Protein AF-A0A925K3T1-F1 (afdb_monomer)

pLDDT: mean 93.0, std 6.05, range [69.06, 98.62]

Structure (mmCIF, N/CA/C/O backbone):
data_AF-A0A925K3T1-F1
#
_entry.id   AF-A0A925K3T1-F1
#
loop_
_atom_site.group_PDB
_atom_site.id
_atom_site.type_symbol
_atom_site.label_atom_id
_atom_site.label_alt_id
_atom_site.label_comp_id
_atom_site.label_asym_id
_atom_site.label_entity_id
_atom_site.label_seq_id
_atom_site.pdbx_PDB_ins_code
_atom_site.Cartn_x
_atom_site.Cartn_y
_atom_site.Cartn_z
_atom_site.occupancy
_atom_site.B_iso_or_equiv
_atom_site.auth_seq_id
_atom_site.auth_comp_id
_atom_site.auth_asym_id
_atom_site.auth_atom_id
_atom_site.pdbx_PDB_model_num
ATOM 1 N N . MET A 1 1 ? 31.672 4.843 -40.232 1.00 78.44 1 MET A N 1
ATOM 2 C CA . MET A 1 1 ? 31.340 6.217 -39.789 1.00 78.44 1 MET A CA 1
ATOM 3 C C . MET A 1 1 ? 29.831 6.467 -39.758 1.00 78.44 1 MET A C 1
ATOM 5 O O . MET A 1 1 ? 29.322 6.731 -38.682 1.00 78.44 1 MET A O 1
ATOM 9 N N . ILE A 1 2 ? 29.095 6.290 -40.865 1.00 87.00 2 ILE A N 1
ATOM 10 C CA . ILE A 1 2 ? 27.628 6.506 -40.929 1.00 87.00 2 ILE A CA 1
ATOM 11 C C . ILE A 1 2 ? 26.845 5.652 -39.911 1.00 87.00 2 ILE A C 1
ATOM 13 O O . ILE A 1 2 ? 26.007 6.179 -39.189 1.00 87.00 2 ILE A O 1
ATOM 17 N N . LEU A 1 3 ? 27.168 4.360 -39.776 1.00 88.75 3 LEU A N 1
ATOM 18 C CA . LEU A 1 3 ? 26.511 3.470 -38.805 1.00 88.75 3 LEU A CA 1
ATOM 19 C C . LEU A 1 3 ? 26.714 3.919 -37.344 1.00 88.75 3 LEU A C 1
ATOM 21 O O . LEU A 1 3 ? 25.792 3.853 -36.539 1.00 88.75 3 LEU A O 1
ATOM 25 N N . LEU A 1 4 ? 27.907 4.426 -37.016 1.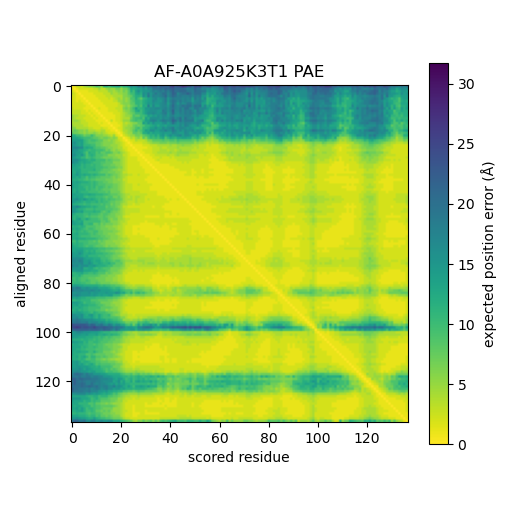00 89.06 4 LEU A N 1
ATOM 26 C CA . LEU A 1 4 ? 28.231 4.920 -35.674 1.00 89.06 4 LEU A CA 1
ATOM 27 C C . LEU A 1 4 ? 27.410 6.174 -35.338 1.00 89.06 4 LEU A C 1
ATOM 29 O O . LEU A 1 4 ? 26.927 6.316 -34.221 1.00 89.06 4 LEU A O 1
ATOM 33 N N . ILE A 1 5 ? 27.207 7.049 -36.328 1.00 91.12 5 ILE A N 1
ATOM 34 C CA . ILE A 1 5 ? 26.400 8.263 -36.181 1.00 91.12 5 ILE A CA 1
ATOM 35 C C . ILE A 1 5 ? 24.941 7.903 -35.886 1.00 91.12 5 ILE A C 1
ATOM 37 O O . ILE A 1 5 ? 24.370 8.475 -34.967 1.00 91.12 5 ILE A O 1
ATOM 41 N N . PHE A 1 6 ? 24.357 6.922 -36.585 1.00 92.19 6 PHE A N 1
ATOM 42 C CA . P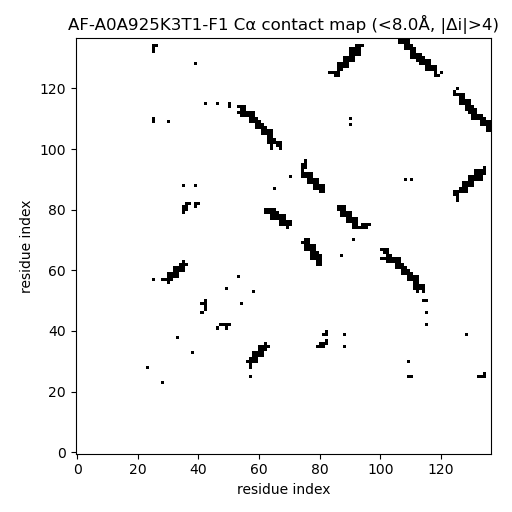HE A 1 6 ? 22.980 6.478 -36.321 1.00 92.19 6 PHE A CA 1
ATOM 43 C C . PHE A 1 6 ? 22.794 5.854 -34.934 1.00 92.19 6 PHE A C 1
ATOM 45 O O . PHE A 1 6 ? 21.770 6.076 -34.291 1.00 92.19 6 PHE A O 1
ATOM 52 N N . ILE A 1 7 ? 23.781 5.096 -34.452 1.00 91.62 7 ILE A N 1
ATOM 53 C CA . ILE A 1 7 ? 23.737 4.524 -33.100 1.00 91.62 7 ILE A CA 1
ATOM 54 C C . ILE A 1 7 ? 23.798 5.640 -32.050 1.00 91.62 7 ILE A C 1
ATOM 56 O O . ILE A 1 7 ? 23.009 5.640 -31.106 1.00 91.62 7 ILE A O 1
ATOM 60 N N . LEU A 1 8 ? 24.692 6.618 -32.230 1.00 91.00 8 LEU A N 1
ATOM 61 C CA . LEU A 1 8 ? 24.850 7.739 -31.301 1.00 91.00 8 LEU A CA 1
ATOM 62 C C . LEU A 1 8 ? 23.622 8.657 -31.283 1.00 91.00 8 LEU A C 1
ATOM 64 O O . LEU A 1 8 ? 23.173 9.049 -30.208 1.00 91.00 8 LEU A O 1
ATOM 68 N N . THR A 1 9 ? 23.040 8.968 -32.444 1.00 90.56 9 THR A N 1
ATOM 69 C CA . THR A 1 9 ? 21.822 9.788 -32.518 1.00 90.56 9 THR A CA 1
ATOM 70 C C . THR A 1 9 ? 20.611 9.046 -31.964 1.00 90.56 9 THR A C 1
ATOM 72 O O . THR A 1 9 ? 19.849 9.630 -31.198 1.00 90.56 9 THR A O 1
ATOM 75 N N . GLY A 1 10 ? 20.465 7.750 -32.255 1.00 90.38 10 GLY A N 1
ATOM 76 C CA . GLY A 1 10 ? 19.415 6.913 -31.674 1.00 90.38 10 GLY A CA 1
ATOM 77 C C . GLY A 1 10 ? 19.495 6.857 -30.147 1.00 90.38 10 GLY A C 1
ATOM 78 O O . GLY A 1 10 ? 18.496 7.098 -29.467 1.00 90.38 10 GLY A O 1
ATOM 79 N N . ALA A 1 11 ? 20.689 6.622 -29.595 1.00 89.56 11 ALA A N 1
ATOM 80 C CA . ALA A 1 11 ? 20.916 6.617 -28.151 1.00 89.56 11 ALA A CA 1
ATOM 81 C C . ALA A 1 11 ? 20.628 7.986 -27.512 1.00 89.56 11 ALA A C 1
ATOM 83 O O . ALA A 1 11 ? 19.987 8.045 -26.462 1.00 89.56 11 ALA A O 1
ATOM 84 N N . ALA A 1 12 ? 21.030 9.084 -28.160 1.00 90.38 12 ALA A N 1
ATOM 85 C CA . ALA A 1 12 ? 20.744 10.439 -27.693 1.00 90.38 12 ALA A CA 1
ATOM 86 C C . ALA A 1 12 ? 19.236 10.747 -27.691 1.00 90.38 12 ALA A C 1
ATOM 88 O O . ALA A 1 12 ? 18.728 11.292 -26.712 1.00 90.38 12 ALA A O 1
ATOM 89 N N . CYS A 1 13 ? 18.498 10.352 -28.734 1.00 88.31 13 CYS A N 1
ATOM 90 C CA . CYS A 1 13 ? 17.045 10.529 -28.799 1.00 88.31 13 CYS A CA 1
ATOM 91 C C . CYS A 1 13 ? 16.314 9.724 -27.717 1.00 88.31 13 CYS A C 1
ATOM 93 O O . CYS A 1 13 ? 15.420 10.254 -27.056 1.00 88.31 13 CYS A O 1
ATOM 95 N N . VAL A 1 14 ? 16.710 8.466 -27.502 1.00 88.75 14 VAL A N 1
ATOM 96 C CA . VAL A 1 14 ? 16.145 7.617 -26.444 1.00 88.75 14 VAL A CA 1
ATOM 97 C C . VAL A 1 14 ? 16.456 8.205 -25.067 1.00 88.75 14 VAL A C 1
ATOM 99 O O . VAL A 1 14 ? 15.546 8.374 -24.257 1.00 88.75 14 VAL A O 1
ATOM 102 N N . GLY A 1 15 ? 17.711 8.586 -24.818 1.00 86.62 15 GLY A N 1
ATOM 103 C CA . GLY A 1 15 ? 18.129 9.217 -23.566 1.00 86.62 15 GLY A CA 1
ATOM 104 C C . GLY A 1 15 ? 17.358 10.506 -23.277 1.00 86.62 15 GLY A C 1
ATOM 105 O O . GLY A 1 15 ? 16.822 10.667 -22.183 1.00 86.62 15 GLY A O 1
ATOM 106 N N . TYR A 1 16 ? 17.214 11.380 -24.276 1.00 88.69 16 TYR A N 1
ATOM 107 C CA . TYR A 1 16 ? 16.447 12.622 -24.158 1.00 88.69 16 TYR A CA 1
ATOM 108 C C . TYR A 1 16 ? 14.960 12.369 -23.870 1.00 88.69 16 TYR A C 1
ATOM 110 O O . TYR A 1 16 ? 14.361 13.047 -23.035 1.00 88.69 16 TYR A O 1
ATOM 118 N N . TYR A 1 17 ? 14.360 11.364 -24.514 1.00 87.06 17 TYR A N 1
ATOM 119 C CA . TYR A 1 17 ? 12.967 10.986 -24.274 1.00 87.06 17 TYR A CA 1
ATOM 120 C C . TYR A 1 17 ? 12.740 10.486 -22.840 1.00 87.06 17 TYR A C 1
ATOM 122 O O . TYR A 1 17 ? 11.794 10.919 -22.183 1.00 87.06 17 TYR A O 1
ATOM 130 N N . PHE A 1 18 ? 13.609 9.605 -22.334 1.00 83.31 18 PHE A N 1
ATOM 131 C CA . PHE A 1 18 ? 13.505 9.106 -20.960 1.00 83.31 18 PHE A CA 1
ATOM 132 C C . PHE A 1 18 ? 13.794 10.191 -19.923 1.00 83.31 18 PHE A C 1
ATOM 134 O O . PHE A 1 18 ? 13.123 10.222 -18.894 1.00 83.31 18 PHE A O 1
ATOM 141 N N . TYR A 1 19 ? 14.721 11.106 -20.213 1.00 82.69 19 TYR A N 1
ATOM 142 C CA . TYR A 1 19 ? 15.022 12.244 -19.347 1.00 82.69 19 TYR A CA 1
ATOM 143 C C . TYR A 1 19 ? 13.828 13.200 -19.200 1.00 82.69 19 TYR A C 1
ATOM 145 O O . TYR A 1 19 ? 13.540 13.672 -18.105 1.00 82.69 19 TYR A O 1
ATOM 153 N N . ASN A 1 20 ? 13.079 13.436 -20.282 1.00 82.69 20 ASN A N 1
ATOM 154 C CA . ASN A 1 20 ? 11.908 14.320 -20.270 1.00 82.69 20 ASN A CA 1
ATOM 155 C C . ASN A 1 20 ? 10.596 13.632 -19.874 1.00 82.69 20 ASN A C 1
ATOM 157 O O . ASN A 1 20 ? 9.542 14.277 -19.836 1.00 82.69 20 ASN A O 1
ATOM 161 N N . LYS A 1 21 ? 10.614 12.328 -19.582 1.00 78.38 21 LYS A N 1
ATOM 162 C CA . LYS A 1 21 ? 9.412 11.623 -19.146 1.00 78.38 21 LYS A CA 1
ATOM 163 C C . LYS A 1 21 ? 9.100 12.010 -17.700 1.00 78.38 21 LYS A C 1
ATOM 165 O O . LYS A 1 21 ? 9.694 11.491 -16.762 1.00 78.38 21 LYS A O 1
ATOM 170 N N . GLY A 1 22 ? 8.141 12.918 -17.531 1.00 80.38 22 GLY A N 1
ATOM 171 C CA . GLY A 1 22 ? 7.622 13.300 -16.218 1.00 80.38 22 GLY A CA 1
ATOM 172 C C . GLY A 1 22 ? 7.030 12.118 -15.428 1.00 80.38 22 GLY A C 1
ATOM 173 O O . GLY A 1 22 ? 6.839 11.021 -15.971 1.00 80.38 22 GLY A O 1
ATOM 174 N N . PRO A 1 23 ? 6.704 12.327 -14.139 1.00 84.62 23 PRO A N 1
ATOM 175 C CA . PRO A 1 23 ? 6.145 11.281 -13.294 1.00 84.62 23 PRO A CA 1
ATOM 176 C C . PRO A 1 23 ? 4.841 10.731 -13.879 1.00 84.62 23 PRO A C 1
ATOM 178 O O . PRO A 1 23 ? 4.057 11.447 -14.505 1.00 84.62 23 PRO A O 1
ATOM 181 N N . VAL A 1 24 ? 4.584 9.442 -13.641 1.00 87.62 24 VAL A N 1
ATOM 182 C CA . VAL A 1 24 ? 3.359 8.793 -14.119 1.00 87.62 24 VAL A CA 1
ATOM 183 C C . VAL A 1 24 ? 2.118 9.540 -13.621 1.00 87.62 24 VAL A C 1
ATOM 185 O O . VAL A 1 24 ? 2.029 9.933 -12.452 1.00 87.62 24 VAL A O 1
ATOM 188 N N . ASN A 1 25 ? 1.149 9.727 -14.516 1.00 91.69 25 ASN A N 1
ATOM 189 C CA . ASN A 1 25 ? -0.145 10.302 -14.181 1.00 91.69 25 ASN A CA 1
ATOM 190 C C . ASN A 1 25 ? -1.055 9.203 -13.612 1.00 91.69 25 ASN A C 1
ATOM 192 O O . ASN A 1 25 ? -1.660 8.440 -14.368 1.00 91.69 25 ASN A O 1
ATOM 196 N N . ILE A 1 26 ? -1.153 9.129 -12.281 1.00 93.25 26 ILE A N 1
ATOM 197 C CA . ILE A 1 26 ? -1.915 8.087 -11.571 1.00 93.25 26 ILE A CA 1
ATOM 198 C C . ILE A 1 26 ? -3.390 8.088 -11.973 1.00 93.25 26 ILE A C 1
ATOM 200 O O . ILE A 1 26 ? -3.969 7.021 -12.183 1.00 93.25 26 ILE A O 1
ATOM 204 N N . LYS A 1 27 ? -3.994 9.266 -12.176 1.00 92.38 27 LYS A N 1
ATOM 205 C CA . LYS A 1 27 ? -5.398 9.388 -12.600 1.00 92.38 27 LYS A CA 1
ATOM 206 C C . LYS A 1 27 ? -5.658 8.626 -13.904 1.00 92.38 27 LYS A C 1
ATOM 208 O O . LYS A 1 27 ? -6.610 7.854 -13.969 1.00 92.38 27 LYS A O 1
ATOM 213 N N . LYS A 1 28 ? -4.778 8.765 -14.901 1.00 92.50 28 LYS A N 1
ATOM 214 C CA . LYS A 1 28 ? -4.952 8.183 -16.249 1.00 92.50 28 LYS A CA 1
ATOM 215 C C . LYS A 1 28 ? -4.360 6.784 -16.436 1.00 92.50 28 LYS A C 1
ATOM 217 O O . LYS A 1 28 ? -4.737 6.094 -17.376 1.00 92.50 28 LYS A O 1
ATOM 222 N N . ALA A 1 29 ? -3.414 6.373 -15.598 1.00 94.56 29 ALA A N 1
ATOM 223 C CA . ALA A 1 29 ? -2.719 5.106 -15.788 1.00 94.56 29 ALA A CA 1
ATOM 224 C C . ALA A 1 29 ? -3.634 3.889 -15.563 1.00 94.56 29 ALA A C 1
ATOM 226 O O . ALA A 1 29 ? -4.538 3.926 -14.724 1.00 94.56 29 ALA A O 1
ATOM 227 N N . SER A 1 30 ? -3.379 2.800 -16.291 1.00 96.00 30 SER A N 1
ATOM 228 C CA . SER A 1 30 ? -4.054 1.520 -16.049 1.00 96.00 30 SER A CA 1
ATOM 229 C C . SER A 1 30 ? -3.704 0.989 -14.660 1.00 96.00 30 SER A C 1
ATOM 231 O O . SER A 1 30 ? -2.583 1.184 -14.185 1.00 96.00 30 SER A O 1
ATOM 233 N N . ALA A 1 31 ? -4.664 0.337 -14.009 1.00 97.50 31 ALA A N 1
ATOM 234 C CA . ALA A 1 31 ? -4.491 -0.184 -12.665 1.00 97.50 31 ALA A CA 1
ATOM 235 C C . ALA A 1 31 ? -5.170 -1.540 -12.488 1.00 97.50 31 ALA A C 1
ATOM 237 O O . ALA A 1 31 ? -6.269 -1.773 -12.994 1.00 97.50 31 ALA A O 1
ATOM 238 N N . LYS A 1 32 ? -4.518 -2.424 -11.731 1.00 97.38 32 LYS A N 1
ATOM 239 C CA . LYS A 1 32 ? -5.093 -3.713 -11.334 1.00 97.38 32 LYS A CA 1
ATOM 240 C C . LYS A 1 32 ? -5.975 -3.510 -10.101 1.00 97.38 32 LYS A C 1
ATOM 242 O O . LYS A 1 32 ? -5.537 -2.900 -9.131 1.00 97.38 32 LYS A O 1
ATOM 247 N N . LYS A 1 33 ? -7.203 -4.031 -10.130 1.00 98.25 33 LYS A N 1
ATOM 248 C CA . LYS A 1 33 ? -8.099 -4.033 -8.965 1.00 98.25 33 LYS A CA 1
ATOM 249 C C . LYS A 1 33 ? -7.738 -5.176 -8.016 1.00 98.25 33 LYS A C 1
ATOM 251 O O . LYS A 1 33 ? -7.457 -6.280 -8.482 1.00 98.25 33 LYS A O 1
ATOM 256 N N . VAL A 1 34 ? -7.743 -4.913 -6.714 1.00 98.38 34 VAL A N 1
ATOM 257 C CA . VAL A 1 34 ? -7.487 -5.913 -5.668 1.00 98.38 34 VAL A CA 1
ATOM 258 C C . VAL A 1 34 ? -8.162 -5.493 -4.358 1.00 98.38 34 VAL A C 1
ATOM 260 O O . VAL A 1 34 ? -8.352 -4.306 -4.107 1.00 98.38 34 VAL A O 1
ATOM 263 N N . GLU A 1 35 ? -8.554 -6.449 -3.524 1.00 98.38 35 GLU A N 1
ATOM 264 C CA . GLU A 1 35 ? -9.054 -6.160 -2.175 1.00 98.38 35 GLU A CA 1
ATOM 265 C C . GLU A 1 35 ? -7.898 -6.006 -1.185 1.00 98.38 35 GLU A C 1
ATOM 267 O O . GLU A 1 35 ? -6.889 -6.702 -1.300 1.00 98.38 35 GLU A O 1
ATOM 272 N N . ALA A 1 36 ? -8.048 -5.128 -0.192 1.00 98.25 36 ALA A N 1
ATOM 273 C CA . ALA A 1 36 ? -7.015 -4.848 0.804 1.00 98.25 36 ALA A CA 1
ATOM 274 C C . ALA A 1 36 ? -6.552 -6.117 1.543 1.00 98.25 36 ALA A C 1
ATOM 276 O O . ALA A 1 36 ? -5.359 -6.414 1.580 1.00 98.25 36 ALA A O 1
ATOM 277 N N . ALA A 1 37 ? -7.496 -6.917 2.048 1.00 96.31 37 ALA A N 1
ATOM 278 C CA . ALA A 1 37 ? -7.192 -8.170 2.739 1.00 96.31 37 ALA A CA 1
ATOM 279 C C . ALA A 1 37 ? -6.460 -9.175 1.830 1.00 96.31 37 ALA A C 1
ATOM 281 O O . ALA A 1 37 ? -5.460 -9.763 2.235 1.00 96.31 37 ALA A O 1
ATOM 282 N N . ALA A 1 38 ? -6.908 -9.332 0.579 1.00 97.69 38 ALA A N 1
ATOM 283 C CA . ALA A 1 38 ? -6.278 -10.236 -0.383 1.00 97.69 38 ALA A CA 1
ATOM 284 C C . ALA A 1 38 ? -4.869 -9.773 -0.787 1.00 97.69 38 ALA A C 1
ATOM 286 O O . ALA A 1 38 ? -3.959 -10.592 -0.926 1.00 97.69 38 ALA A O 1
ATOM 287 N N . LEU A 1 39 ? -4.678 -8.461 -0.959 1.00 98.19 39 LEU A N 1
ATOM 288 C CA . LEU A 1 39 ? -3.373 -7.883 -1.249 1.00 98.19 39 LEU A CA 1
ATOM 289 C C . LEU A 1 39 ? -2.408 -8.159 -0.094 1.00 98.19 39 LEU A C 1
ATOM 291 O O . LEU A 1 39 ? -1.340 -8.716 -0.334 1.00 98.19 39 LEU A O 1
ATOM 295 N N . TYR A 1 40 ? -2.804 -7.857 1.144 1.00 97.50 40 TYR A N 1
ATOM 296 C CA . TYR A 1 40 ? -1.980 -8.111 2.325 1.00 97.50 40 TYR A CA 1
ATOM 297 C C . TYR A 1 40 ? -1.633 -9.596 2.487 1.00 97.50 40 TYR A C 1
ATOM 299 O O . TYR A 1 40 ? -0.461 -9.947 2.606 1.00 97.50 40 TYR A O 1
ATOM 307 N N . ASN A 1 41 ? -2.626 -10.484 2.374 1.00 96.50 41 ASN A N 1
ATOM 308 C CA . ASN A 1 41 ? -2.417 -11.931 2.474 1.00 96.50 41 ASN A CA 1
ATOM 309 C C . ASN A 1 41 ? -1.428 -12.462 1.436 1.00 96.50 41 ASN A C 1
ATOM 311 O O . ASN A 1 41 ? -0.680 -13.390 1.730 1.00 96.50 41 ASN A O 1
ATOM 315 N N . SER A 1 42 ? -1.381 -11.872 0.236 1.00 97.69 42 SER A N 1
ATOM 316 C CA . SER A 1 42 ? -0.385 -12.271 -0.761 1.00 97.69 42 SER A CA 1
ATOM 317 C C . SER A 1 42 ? 1.048 -11.992 -0.294 1.00 97.69 42 SER A C 1
ATOM 319 O O . SER A 1 42 ? 1.918 -12.831 -0.505 1.00 97.69 42 SER A O 1
ATOM 321 N N . PHE A 1 43 ? 1.280 -10.866 0.391 1.00 96.00 43 PHE A N 1
ATOM 322 C CA . PHE A 1 43 ? 2.582 -10.526 0.967 1.00 96.00 43 PHE A CA 1
ATOM 323 C C . PHE A 1 43 ? 2.906 -11.348 2.214 1.00 96.00 43 PHE A C 1
ATOM 325 O O . PHE A 1 43 ? 4.053 -11.756 2.375 1.00 96.00 43 PHE A O 1
ATOM 332 N N . ALA A 1 44 ? 1.913 -11.617 3.064 1.00 93.31 44 ALA A N 1
ATOM 333 C CA . ALA A 1 44 ? 2.090 -12.449 4.252 1.00 93.31 44 ALA A CA 1
ATOM 334 C C . ALA A 1 44 ? 2.418 -13.911 3.896 1.00 93.31 44 ALA A C 1
ATOM 336 O O . ALA A 1 44 ? 3.214 -14.545 4.581 1.00 93.31 44 ALA A O 1
ATOM 337 N N . ALA A 1 45 ? 1.829 -14.443 2.818 1.00 95.19 45 ALA A N 1
ATOM 338 C CA . ALA A 1 45 ? 2.061 -15.817 2.377 1.00 95.19 45 ALA A CA 1
ATOM 339 C C . ALA A 1 45 ? 3.400 -15.999 1.640 1.00 95.19 45 ALA A C 1
ATOM 341 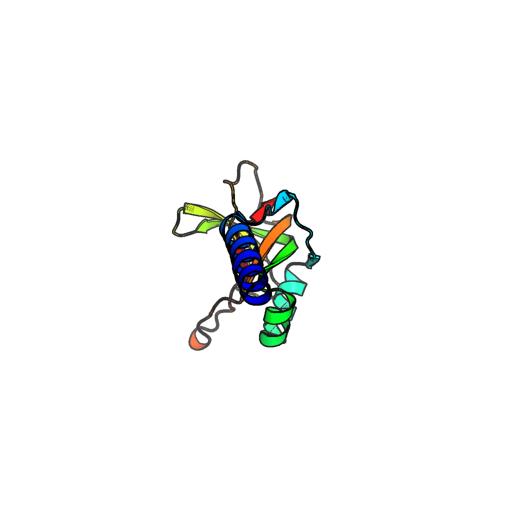O O . ALA A 1 45 ? 4.116 -16.964 1.892 1.00 95.19 45 ALA A O 1
ATOM 342 N N . ASP A 1 46 ? 3.732 -15.093 0.715 1.00 96.50 46 ASP A N 1
ATOM 343 C CA . ASP A 1 46 ? 5.000 -15.099 -0.020 1.00 96.50 46 ASP A CA 1
ATOM 344 C C . ASP A 1 46 ? 5.346 -13.670 -0.453 1.00 96.50 46 ASP A C 1
ATOM 346 O O . ASP A 1 46 ? 4.967 -13.191 -1.530 1.00 96.50 46 ASP A O 1
ATOM 350 N N . SER A 1 47 ? 6.101 -12.983 0.403 1.00 93.19 47 SER A N 1
ATOM 351 C CA . SER A 1 47 ? 6.515 -11.600 0.176 1.00 93.19 47 SER A CA 1
ATOM 352 C C . SER A 1 47 ? 7.372 -11.440 -1.081 1.00 93.19 47 SER A C 1
ATOM 354 O O . SER A 1 47 ? 7.271 -10.416 -1.754 1.00 93.19 47 SER A O 1
ATOM 356 N N . THR A 1 48 ? 8.152 -12.455 -1.468 1.00 95.38 48 THR A N 1
ATOM 357 C CA . THR A 1 48 ? 9.021 -12.401 -2.655 1.00 95.38 48 THR A CA 1
ATOM 358 C C . THR A 1 48 ? 8.183 -12.400 -3.930 1.00 95.38 48 THR A C 1
ATOM 360 O O . THR A 1 48 ? 8.347 -11.541 -4.807 1.00 95.38 48 THR A O 1
ATOM 363 N N . THR A 1 49 ? 7.231 -13.328 -4.026 1.00 97.50 49 THR A N 1
ATOM 364 C CA . THR A 1 49 ? 6.314 -13.411 -5.167 1.00 97.50 49 THR A CA 1
ATOM 365 C C . THR A 1 49 ? 5.375 -12.206 -5.212 1.00 97.50 49 THR A C 1
ATOM 367 O O . THR A 1 49 ? 5.153 -11.635 -6.285 1.00 97.50 49 THR A O 1
ATOM 370 N N . ALA A 1 50 ? 4.850 -11.766 -4.066 1.00 97.50 50 ALA A N 1
ATOM 371 C CA . ALA A 1 50 ? 3.987 -10.593 -3.984 1.00 97.50 50 ALA A CA 1
ATOM 372 C C . ALA A 1 50 ? 4.715 -9.305 -4.389 1.00 97.50 50 ALA A C 1
ATOM 374 O O . ALA A 1 50 ? 4.176 -8.536 -5.189 1.00 97.50 50 ALA A O 1
ATOM 375 N N . GLN A 1 51 ? 5.965 -9.110 -3.951 1.00 95.81 51 GLN A N 1
ATOM 376 C CA . GLN A 1 51 ? 6.785 -7.963 -4.348 1.00 95.81 51 GLN A CA 1
ATOM 377 C C . GLN A 1 51 ? 6.928 -7.900 -5.873 1.00 95.81 51 GLN A C 1
ATOM 379 O O . GLN A 1 51 ? 6.650 -6.864 -6.475 1.00 95.81 51 GLN A O 1
ATOM 384 N N . LYS A 1 52 ? 7.252 -9.022 -6.528 1.00 96.75 52 LYS A N 1
ATOM 385 C CA . LYS A 1 52 ? 7.312 -9.112 -8.000 1.00 96.75 52 LYS A CA 1
ATOM 386 C C . LYS A 1 52 ? 5.955 -8.831 -8.664 1.00 96.75 52 LYS A C 1
ATOM 388 O O . LYS A 1 52 ? 5.871 -8.257 -9.757 1.00 96.75 52 LYS A O 1
ATOM 393 N N . ASN A 1 53 ? 4.871 -9.255 -8.023 1.00 97.06 53 ASN A N 1
ATOM 394 C CA . ASN A 1 53 ? 3.526 -9.146 -8.568 1.00 97.06 53 ASN A CA 1
ATOM 395 C C . ASN A 1 53 ? 2.879 -7.776 -8.378 1.00 97.06 53 ASN A C 1
ATOM 397 O O . ASN A 1 53 ? 2.011 -7.449 -9.191 1.00 97.06 53 ASN A O 1
ATOM 401 N N . TYR A 1 54 ? 3.292 -6.985 -7.389 1.00 98.06 54 TYR A N 1
ATOM 402 C CA . TYR A 1 54 ? 2.599 -5.751 -7.011 1.00 98.06 54 TYR A CA 1
ATOM 403 C C . TYR A 1 54 ? 3.502 -4.526 -6.870 1.00 98.06 54 TYR A C 1
ATOM 405 O O . TYR A 1 54 ? 3.044 -3.440 -7.222 1.00 98.06 54 TYR A O 1
ATOM 413 N N . SER A 1 55 ? 4.758 -4.661 -6.437 1.00 96.50 55 SER A N 1
ATOM 414 C CA . SER A 1 55 ? 5.619 -3.494 -6.210 1.00 96.50 55 SER A CA 1
ATOM 415 C C . SER A 1 55 ? 5.865 -2.700 -7.497 1.00 96.50 55 SER A C 1
ATOM 417 O O . SER A 1 55 ? 6.021 -3.260 -8.586 1.00 96.50 55 SER A O 1
ATOM 419 N N . GLY A 1 56 ? 5.820 -1.375 -7.380 1.00 96.56 56 GLY A N 1
ATOM 420 C CA . GLY A 1 56 ? 5.897 -0.416 -8.478 1.00 96.56 56 GLY A CA 1
ATOM 421 C C . GLY A 1 56 ? 4.662 -0.379 -9.386 1.00 96.56 56 GLY A C 1
ATOM 422 O O . GLY A 1 56 ? 4.598 0.456 -10.291 1.00 96.56 56 GLY A O 1
ATOM 423 N N . LYS A 1 57 ? 3.666 -1.252 -9.181 1.00 97.69 57 LYS A N 1
ATOM 424 C CA . LYS A 1 57 ? 2.445 -1.281 -9.996 1.00 97.69 57 LYS A CA 1
ATOM 425 C C . LYS A 1 57 ? 1.387 -0.361 -9.413 1.00 97.69 57 LYS A C 1
ATOM 427 O O . LYS A 1 57 ? 1.293 -0.163 -8.204 1.00 97.69 57 LYS A O 1
ATOM 432 N N . ILE A 1 58 ? 0.553 0.168 -10.303 1.00 98.31 58 ILE A N 1
ATOM 433 C CA . ILE A 1 58 ? -0.593 0.988 -9.923 1.00 98.31 58 ILE A CA 1
ATOM 434 C C . ILE A 1 58 ? -1.773 0.058 -9.665 1.00 98.31 58 ILE A C 1
ATOM 436 O O . ILE A 1 58 ? -2.157 -0.738 -10.528 1.00 98.31 58 ILE A O 1
ATOM 440 N N . LEU A 1 59 ? -2.338 0.158 -8.469 1.00 98.56 59 LEU A N 1
ATOM 441 C CA . LEU A 1 59 ? -3.447 -0.662 -8.006 1.00 98.56 59 LEU A CA 1
ATOM 442 C C . LEU A 1 59 ? -4.654 0.218 -7.708 1.00 98.56 59 LEU A C 1
ATOM 444 O O . LEU A 1 59 ? -4.494 1.373 -7.326 1.00 98.56 59 LEU A O 1
ATOM 448 N N . ILE A 1 60 ? -5.850 -0.340 -7.872 1.00 98.62 60 ILE A N 1
ATOM 449 C CA . ILE A 1 60 ? -7.069 0.152 -7.226 1.00 98.62 60 ILE A CA 1
ATOM 450 C C . ILE A 1 60 ? -7.373 -0.836 -6.106 1.00 98.62 60 ILE A C 1
ATOM 452 O O . ILE A 1 60 ? -7.703 -1.992 -6.376 1.00 98.62 60 ILE A O 1
ATOM 456 N N . VAL A 1 61 ? -7.230 -0.384 -4.868 1.00 98.62 61 VAL A N 1
ATOM 457 C CA . VAL A 1 61 ? -7.450 -1.187 -3.672 1.00 98.62 61 VAL A CA 1
ATOM 458 C C . VAL A 1 61 ? -8.807 -0.847 -3.079 1.00 98.62 61 VAL A C 1
ATOM 460 O O . VAL A 1 61 ? -9.070 0.306 -2.747 1.00 98.62 61 VAL A O 1
ATOM 463 N N . SER A 1 62 ? -9.673 -1.850 -2.969 1.00 98.56 62 SER A N 1
ATOM 464 C CA . SER A 1 62 ? -10.938 -1.742 -2.238 1.00 98.56 62 SER A CA 1
ATOM 465 C C . SER A 1 62 ? -10.729 -2.207 -0.803 1.00 98.56 62 SER A C 1
ATOM 467 O O . SER A 1 62 ? -10.182 -3.292 -0.591 1.00 98.56 62 SER A O 1
ATOM 469 N N . GLY A 1 63 ? -11.149 -1.423 0.186 1.00 98.06 63 GLY A N 1
ATOM 470 C CA . GLY A 1 63 ? -10.957 -1.792 1.586 1.00 98.06 63 GLY A CA 1
ATOM 471 C C . GLY A 1 63 ? -11.741 -0.940 2.570 1.00 98.06 63 GLY A C 1
ATOM 472 O O . GLY A 1 63 ? -12.261 0.124 2.234 1.00 98.06 63 GLY A O 1
ATOM 473 N N . THR A 1 64 ? -11.820 -1.434 3.801 1.00 98.38 64 THR A N 1
ATOM 474 C CA . THR A 1 64 ? -12.460 -0.744 4.921 1.00 98.38 64 THR A CA 1
ATOM 475 C C . THR A 1 64 ? -11.469 0.199 5.587 1.00 98.38 64 THR A C 1
ATOM 477 O O . THR A 1 64 ? -10.376 -0.219 5.962 1.00 98.38 64 THR A O 1
ATOM 480 N N . VAL A 1 65 ? -11.862 1.453 5.779 1.00 98.19 65 VAL A N 1
ATOM 481 C CA . VAL A 1 65 ? -11.067 2.457 6.487 1.00 98.19 65 VAL A CA 1
ATOM 482 C C . VAL A 1 65 ? -10.942 2.067 7.955 1.00 98.19 65 VAL A C 1
ATOM 484 O O . VAL A 1 65 ? -11.941 1.852 8.644 1.00 98.19 65 VAL A O 1
ATOM 487 N N . ALA A 1 66 ? -9.704 1.976 8.425 1.00 97.88 66 ALA A N 1
ATOM 488 C CA . ALA A 1 66 ? -9.377 1.897 9.838 1.00 97.88 66 ALA A CA 1
ATOM 489 C C . ALA A 1 66 ? -9.346 3.299 10.447 1.00 97.88 66 ALA A C 1
ATOM 491 O O . ALA A 1 66 ? -10.054 3.547 11.410 1.00 97.88 66 ALA A O 1
ATOM 492 N N . GLN A 1 67 ? -8.573 4.211 9.848 1.00 96.44 67 GLN A N 1
ATOM 493 C CA . GLN A 1 67 ? -8.378 5.572 10.346 1.00 96.44 67 GLN A CA 1
ATOM 494 C C . GLN A 1 67 ? -7.833 6.491 9.238 1.00 96.44 67 GLN A C 1
ATOM 496 O O . GLN A 1 67 ? -7.190 6.032 8.291 1.00 96.44 67 GLN A O 1
ATOM 501 N N . THR A 1 68 ? -8.045 7.799 9.379 1.00 96.31 68 THR A N 1
ATOM 502 C CA . THR A 1 68 ? -7.328 8.848 8.635 1.00 96.31 68 THR A CA 1
ATOM 503 C C . THR A 1 68 ? -6.318 9.555 9.541 1.00 96.31 68 THR A C 1
ATOM 505 O O . THR A 1 68 ? -6.641 9.897 10.679 1.00 96.31 68 THR A O 1
ATOM 508 N N . THR A 1 69 ? -5.107 9.801 9.054 1.00 95.62 69 THR A N 1
ATOM 509 C CA . THR A 1 69 ? -4.020 10.429 9.821 1.00 95.62 69 THR A CA 1
ATOM 510 C C . THR A 1 69 ? -3.123 11.275 8.910 1.00 95.62 69 THR A C 1
ATOM 512 O O . THR A 1 69 ? -3.426 11.450 7.732 1.00 95.62 69 THR A O 1
ATOM 515 N N . HIS A 1 70 ? -2.020 11.797 9.444 1.00 95.62 70 HIS A N 1
ATOM 516 C CA . HIS A 1 70 ? -0.944 12.407 8.670 1.00 95.62 70 HIS A CA 1
ATOM 517 C C . HIS A 1 70 ? 0.369 11.674 8.946 1.00 95.62 70 HIS A C 1
ATOM 519 O O . HIS A 1 70 ? 0.622 11.238 10.069 1.00 95.62 70 HIS A O 1
ATOM 525 N N . ASN A 1 71 ? 1.217 11.531 7.928 1.00 94.06 71 ASN A N 1
ATOM 526 C CA . ASN A 1 71 ? 2.573 11.024 8.135 1.00 94.06 71 ASN A CA 1
ATOM 527 C C . ASN A 1 71 ? 3.502 12.119 8.698 1.00 94.06 71 ASN A C 1
ATOM 529 O O . ASN A 1 71 ? 3.117 13.278 8.847 1.00 94.06 71 ASN A O 1
ATOM 533 N N . GLN A 1 72 ? 4.762 11.768 8.964 1.00 93.12 72 GLN A N 1
ATOM 534 C CA . GLN A 1 72 ? 5.771 12.696 9.500 1.00 93.12 72 GLN A CA 1
ATOM 535 C C . GLN A 1 72 ? 6.060 13.904 8.590 1.00 93.12 72 GLN A C 1
ATOM 537 O O . GLN A 1 72 ? 6.575 14.914 9.055 1.00 93.12 72 GLN A O 1
ATOM 542 N N . GLN A 1 73 ? 5.726 13.815 7.299 1.00 93.75 73 GLN A N 1
ATOM 543 C CA . GLN A 1 73 ? 5.855 14.911 6.333 1.00 93.75 73 GLN A CA 1
ATOM 544 C C . GLN A 1 73 ? 4.588 15.780 6.260 1.00 93.75 73 GLN A C 1
ATOM 546 O O . GLN A 1 73 ? 4.482 16.628 5.377 1.00 93.75 73 GLN A O 1
ATOM 551 N N . GLY A 1 74 ? 3.606 15.545 7.136 1.00 94.25 74 GLY A N 1
ATOM 552 C CA . GLY A 1 74 ? 2.329 16.253 7.142 1.00 94.25 74 GLY A CA 1
ATOM 553 C C . GLY A 1 74 ? 1.402 15.880 5.986 1.00 94.25 74 GLY A C 1
ATOM 554 O O . GLY A 1 74 ? 0.443 16.599 5.750 1.00 94.25 74 GLY A O 1
ATOM 555 N N . ARG A 1 75 ? 1.659 14.784 5.256 1.00 95.75 75 ARG A N 1
ATOM 556 C CA . ARG A 1 75 ? 0.767 14.332 4.175 1.00 95.75 75 ARG A CA 1
ATOM 557 C C . ARG A 1 75 ? -0.386 13.520 4.743 1.00 95.75 75 ARG A C 1
ATOM 559 O O . ARG A 1 75 ? -0.142 12.615 5.541 1.00 95.75 75 ARG A O 1
ATOM 566 N N . SER A 1 76 ? -1.595 13.774 4.251 1.00 96.81 76 SER A N 1
ATOM 567 C CA . SER A 1 76 ? -2.770 12.934 4.496 1.00 96.81 76 SER A CA 1
ATOM 568 C C . SER A 1 76 ? -2.517 11.447 4.185 1.00 96.81 76 SER A C 1
ATOM 570 O O . SER A 1 76 ? -2.039 11.082 3.104 1.00 96.81 76 SER A O 1
ATOM 572 N N . VAL A 1 77 ? -2.897 10.580 5.124 1.00 97.75 77 VAL A N 1
ATOM 573 C CA . VAL A 1 77 ? -2.807 9.117 5.042 1.00 97.75 77 VAL A CA 1
ATOM 574 C C . VAL A 1 77 ? -4.154 8.495 5.387 1.00 97.75 77 VAL A C 1
ATOM 576 O O . VAL A 1 77 ? -4.784 8.856 6.380 1.00 97.75 77 VAL A O 1
ATOM 579 N N . ILE A 1 78 ? -4.566 7.504 4.600 1.00 98.00 78 ILE A N 1
ATOM 580 C CA . ILE A 1 78 ? -5.691 6.626 4.929 1.00 98.00 78 ILE A CA 1
ATOM 581 C C . ILE A 1 78 ? -5.138 5.240 5.242 1.00 98.00 78 ILE A C 1
ATOM 583 O O . ILE A 1 78 ? -4.424 4.658 4.427 1.00 98.00 78 ILE A O 1
ATOM 587 N N . LEU A 1 79 ? -5.485 4.707 6.408 1.00 98.12 79 LEU A N 1
ATOM 588 C CA . LEU A 1 79 ? -5.181 3.334 6.787 1.00 98.12 79 LEU A CA 1
ATOM 589 C C . LEU A 1 79 ? -6.368 2.447 6.417 1.00 98.12 79 LEU A C 1
ATOM 591 O O . LEU A 1 79 ? -7.488 2.689 6.874 1.00 98.12 79 LEU A O 1
ATOM 595 N N . LEU A 1 80 ? -6.139 1.425 5.593 1.00 98.56 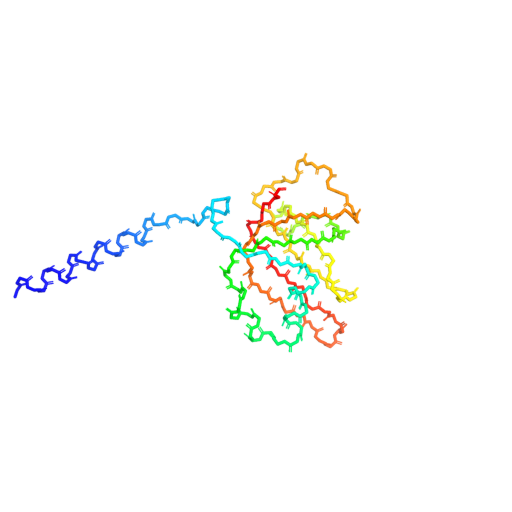80 LEU A N 1
ATOM 596 C CA . LEU A 1 80 ? -7.131 0.383 5.322 1.00 98.56 80 LEU A CA 1
ATOM 597 C C . LEU A 1 80 ? -6.854 -0.846 6.182 1.00 98.56 80 LEU A C 1
ATOM 599 O O . LEU A 1 80 ? -5.700 -1.241 6.344 1.00 98.56 80 LEU A O 1
ATOM 603 N N . LYS A 1 81 ? -7.919 -1.474 6.685 1.00 98.25 81 LYS A N 1
ATOM 604 C CA . LYS A 1 81 ? -7.840 -2.745 7.412 1.00 98.25 81 LYS A CA 1
ATOM 605 C C . LYS A 1 81 ? -7.304 -3.853 6.505 1.00 98.25 81 LYS A C 1
ATOM 607 O O . LYS A 1 81 ? -7.675 -3.937 5.329 1.00 98.25 81 LYS A O 1
ATOM 612 N N . THR A 1 82 ? -6.467 -4.712 7.069 1.00 96.44 82 THR A N 1
ATOM 613 C CA . THR A 1 82 ? -5.962 -5.932 6.431 1.00 96.44 82 THR A CA 1
ATOM 614 C C . THR A 1 82 ? -6.652 -7.157 7.045 1.00 96.44 82 THR A C 1
ATOM 616 O O . THR A 1 82 ? -7.632 -7.029 7.779 1.00 96.44 82 THR A O 1
ATOM 619 N N . ALA A 1 83 ? -6.169 -8.355 6.710 1.00 89.31 83 ALA A N 1
ATOM 620 C CA . ALA A 1 83 ? -6.540 -9.574 7.425 1.00 89.31 83 ALA A CA 1
ATOM 621 C C . ALA A 1 83 ? -5.724 -9.790 8.717 1.00 89.31 83 ALA A C 1
ATOM 623 O O . ALA A 1 83 ? -6.052 -10.694 9.482 1.00 89.31 83 ALA A O 1
ATOM 624 N N . GLY A 1 84 ? -4.665 -9.002 8.937 1.00 84.44 84 GLY A N 1
ATOM 625 C CA . GLY A 1 84 ? -3.877 -9.026 10.163 1.00 84.44 84 GLY A CA 1
ATOM 626 C C . GLY A 1 84 ? -4.573 -8.270 11.294 1.00 84.44 84 GLY A C 1
ATOM 627 O O . GLY A 1 84 ? -5.515 -7.502 11.083 1.00 84.44 84 GLY A O 1
ATOM 628 N N . SER A 1 85 ? -4.121 -8.516 12.518 1.00 84.81 85 SER A N 1
ATOM 629 C CA . SER A 1 85 ? -4.703 -7.926 13.729 1.00 84.81 85 SER A CA 1
ATOM 630 C C . SER A 1 85 ? -4.135 -6.547 14.074 1.00 84.81 85 SER A C 1
ATOM 632 O O . SER A 1 85 ? -4.817 -5.762 14.735 1.00 84.81 85 SER A O 1
ATOM 634 N N . SER A 1 86 ? -2.919 -6.238 13.617 1.00 88.44 86 SER A N 1
ATOM 635 C CA . SER A 1 86 ? -2.206 -4.990 13.919 1.00 88.44 86 SER A CA 1
ATOM 636 C C . SER A 1 86 ? -1.526 -4.356 12.701 1.00 88.44 86 SER A C 1
ATOM 638 O O . SER A 1 86 ? -0.732 -3.433 12.860 1.00 88.44 86 SER A O 1
ATOM 640 N N . SER A 1 87 ? -1.872 -4.806 11.492 1.00 94.25 87 SER A N 1
ATOM 641 C CA . SER A 1 87 ? -1.343 -4.287 10.228 1.00 94.25 87 SER A CA 1
ATOM 642 C C . SER A 1 87 ? -2.376 -3.512 9.415 1.00 94.25 87 SER A C 1
ATOM 644 O O . SER A 1 87 ? -3.579 -3.792 9.426 1.00 94.25 87 SER A O 1
ATOM 646 N N . PHE A 1 88 ? -1.883 -2.560 8.631 1.00 97.44 88 PHE A N 1
ATOM 647 C CA . PHE A 1 88 ? -2.683 -1.721 7.751 1.00 97.44 88 PHE A CA 1
ATOM 648 C C . PHE A 1 88 ? -2.107 -1.671 6.336 1.00 97.44 88 PHE A C 1
ATOM 650 O O . PHE A 1 88 ? -0.923 -1.916 6.095 1.00 97.44 88 PHE A O 1
ATOM 657 N N . I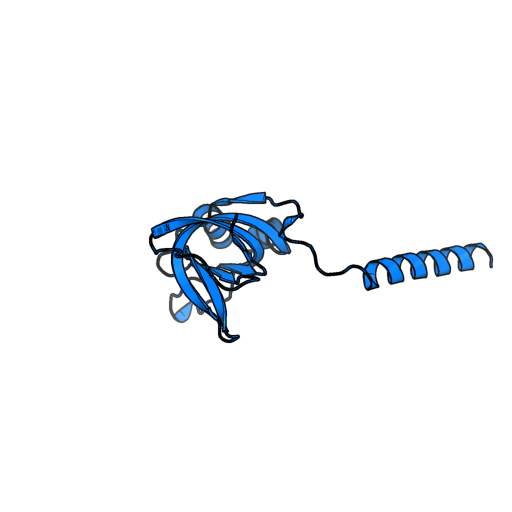LE A 1 89 ? -2.952 -1.289 5.377 1.00 98.31 89 ILE A N 1
ATOM 658 C CA . ILE A 1 89 ? -2.455 -0.696 4.134 1.00 98.31 89 ILE A CA 1
ATOM 659 C C . ILE A 1 89 ? -2.388 0.814 4.328 1.00 98.31 89 ILE A C 1
ATOM 661 O O . ILE A 1 89 ? -3.418 1.491 4.383 1.00 98.31 89 ILE A O 1
ATOM 665 N N . ASN A 1 90 ? -1.170 1.334 4.421 1.00 98.06 90 ASN A N 1
ATOM 666 C CA . ASN A 1 90 ? -0.871 2.745 4.571 1.00 98.06 90 ASN A CA 1
ATOM 667 C C . ASN A 1 90 ? -0.925 3.443 3.209 1.00 98.06 90 ASN A C 1
ATOM 669 O O . ASN A 1 90 ? -0.051 3.257 2.362 1.00 98.06 90 ASN A O 1
ATOM 673 N N . CYS A 1 91 ? -1.972 4.236 2.986 1.00 98.38 91 CYS A N 1
ATOM 674 C CA . CYS A 1 91 ? -2.220 4.906 1.716 1.00 98.38 91 CYS A CA 1
ATOM 675 C C . CYS A 1 91 ? -1.909 6.402 1.832 1.00 98.38 91 CYS A C 1
ATOM 677 O O . CYS A 1 91 ? -2.755 7.181 2.275 1.00 98.38 91 CYS A O 1
ATOM 679 N N . THR A 1 92 ? -0.713 6.821 1.414 1.00 98.19 92 THR A N 1
ATOM 680 C CA . THR A 1 92 ? -0.322 8.241 1.407 1.00 98.19 92 THR A CA 1
ATOM 681 C C . THR A 1 92 ? -0.890 8.947 0.178 1.00 98.19 92 THR A C 1
ATOM 683 O O . THR A 1 92 ? -0.584 8.567 -0.957 1.00 98.19 92 THR A O 1
ATOM 686 N N . LEU A 1 93 ? -1.704 9.984 0.387 1.00 97.06 93 LEU A N 1
ATOM 687 C CA . LEU A 1 93 ? -2.411 10.694 -0.681 1.00 97.06 93 LEU A CA 1
ATOM 688 C C . LEU A 1 93 ? -1.529 11.726 -1.412 1.00 97.06 93 LEU A C 1
ATOM 690 O O . LEU A 1 93 ? -0.600 12.302 -0.845 1.00 97.06 93 LEU A O 1
ATOM 694 N N . GLU A 1 94 ? -1.842 11.997 -2.686 1.00 93.62 94 GLU A N 1
ATOM 695 C CA . GLU A 1 94 ? -1.274 13.145 -3.421 1.00 93.62 94 GLU A CA 1
ATOM 696 C C . GLU A 1 94 ? -1.887 14.487 -2.994 1.00 93.62 94 GLU A C 1
ATOM 698 O O . GLU A 1 94 ? -1.280 15.531 -3.222 1.00 93.62 94 GLU A O 1
ATOM 703 N N . GLN A 1 95 ? -3.095 14.467 -2.428 1.00 91.19 95 GLN A N 1
ATOM 704 C CA . GLN A 1 95 ? -3.867 15.648 -2.044 1.00 91.19 95 GLN A CA 1
ATOM 705 C C . GLN A 1 95 ? -4.452 15.455 -0.647 1.00 91.19 95 GLN A C 1
ATOM 707 O O . GLN A 1 95 ? -4.731 14.325 -0.245 1.00 91.19 95 GLN A O 1
ATOM 712 N N . GLU A 1 96 ? -4.664 16.562 0.061 1.00 89.25 96 GLU A N 1
ATOM 713 C CA . GLU A 1 96 ? -5.317 16.545 1.368 1.00 89.25 96 GLU A CA 1
ATOM 714 C C . GLU A 1 96 ? -6.727 15.957 1.297 1.00 89.25 96 GLU A C 1
ATOM 716 O O . GLU A 1 96 ? -7.447 16.112 0.303 1.00 89.25 96 GLU A O 1
ATOM 721 N N . ILE A 1 97 ? -7.132 15.291 2.378 1.00 84.19 97 ILE A N 1
ATOM 722 C CA . ILE A 1 97 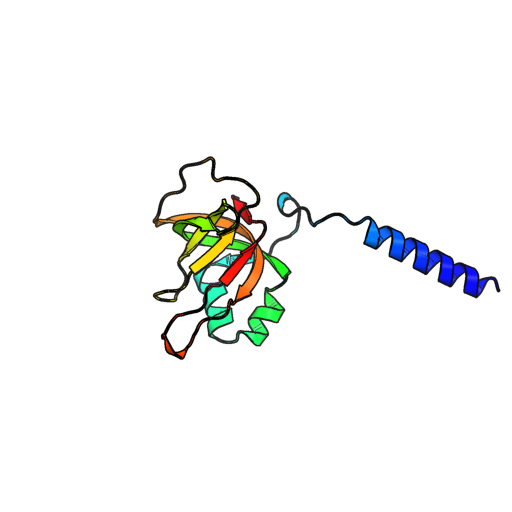? -8.496 14.789 2.523 1.00 84.19 97 ILE A CA 1
ATOM 723 C C . ILE A 1 97 ? -9.428 15.987 2.702 1.00 84.19 97 ILE A C 1
ATOM 725 O O . ILE A 1 97 ? -9.489 16.605 3.759 1.00 84.19 97 ILE A O 1
ATOM 729 N N . THR A 1 98 ? -10.188 16.310 1.660 1.00 74.88 98 THR A N 1
ATOM 730 C CA . THR A 1 98 ? -11.176 17.401 1.684 1.00 74.88 98 THR A CA 1
ATOM 731 C C . THR A 1 98 ? -12.602 16.922 1.964 1.00 74.88 98 THR A C 1
ATOM 733 O O . THR A 1 98 ? -13.513 17.737 2.076 1.00 74.88 98 THR A O 1
ATOM 736 N N . SER A 1 99 ? -12.818 15.607 2.079 1.00 69.06 99 SER A N 1
ATOM 737 C CA . SER A 1 99 ? -14.137 14.992 2.274 1.00 69.06 99 SER A CA 1
ATOM 738 C C . SER A 1 99 ? -14.149 14.056 3.482 1.00 69.06 99 SER A C 1
ATOM 740 O O . SER A 1 99 ? -13.137 13.446 3.814 1.00 69.06 99 SER A O 1
ATOM 742 N N . GLY A 1 100 ? -15.297 13.965 4.159 1.00 82.25 100 GLY A N 1
ATOM 743 C CA . GLY A 1 100 ? -15.464 13.268 5.438 1.00 82.25 100 GLY A CA 1
ATOM 744 C C . GLY A 1 100 ? -15.415 11.745 5.335 1.00 82.25 100 GLY A C 1
ATOM 745 O O . GLY A 1 100 ? -16.433 11.091 5.555 1.00 82.25 100 GLY A O 1
ATOM 746 N N . ILE A 1 101 ? -14.246 11.194 5.009 1.00 92.19 101 ILE A N 1
ATOM 747 C CA . ILE A 1 101 ? -13.967 9.764 5.128 1.00 92.19 101 ILE A CA 1
ATOM 748 C C . ILE A 1 101 ? -14.074 9.372 6.597 1.00 92.19 101 ILE A C 1
ATOM 750 O O . ILE A 1 101 ? -13.426 9.967 7.457 1.00 92.19 101 ILE A O 1
ATOM 754 N N . LYS A 1 102 ? -14.913 8.374 6.874 1.00 92.81 102 LYS A N 1
ATOM 755 C CA . LYS A 1 102 ? -15.161 7.881 8.230 1.00 92.81 102 LYS A CA 1
ATOM 756 C C . LYS A 1 102 ? -14.536 6.512 8.427 1.00 92.81 102 LYS A C 1
ATOM 758 O O . LYS A 1 102 ? -14.428 5.719 7.492 1.00 92.81 102 LYS A O 1
ATOM 763 N N . GLU A 1 103 ? -14.189 6.212 9.671 1.00 95.81 103 GLU A N 1
ATOM 764 C CA . GLU A 1 103 ? -13.838 4.853 10.071 1.00 95.81 103 GLU A CA 1
ATOM 765 C C . GLU A 1 103 ? -14.960 3.872 9.707 1.00 95.81 103 GLU A C 1
ATOM 767 O O . GLU A 1 103 ? -16.145 4.213 9.717 1.00 95.81 103 GLU A O 1
ATOM 772 N N . ASN A 1 104 ? -14.580 2.639 9.374 1.00 97.12 104 ASN A N 1
ATOM 773 C CA . ASN A 1 104 ? -15.458 1.560 8.914 1.00 97.12 104 ASN A CA 1
ATOM 774 C C . ASN A 1 104 ? -16.148 1.784 7.556 1.00 97.12 104 ASN A C 1
ATOM 776 O O . ASN A 1 104 ? -16.851 0.892 7.080 1.00 97.12 104 ASN A O 1
ATOM 780 N N . GLN A 1 105 ? -15.915 2.912 6.883 1.00 96.88 105 GLN A N 1
ATOM 781 C CA . GLN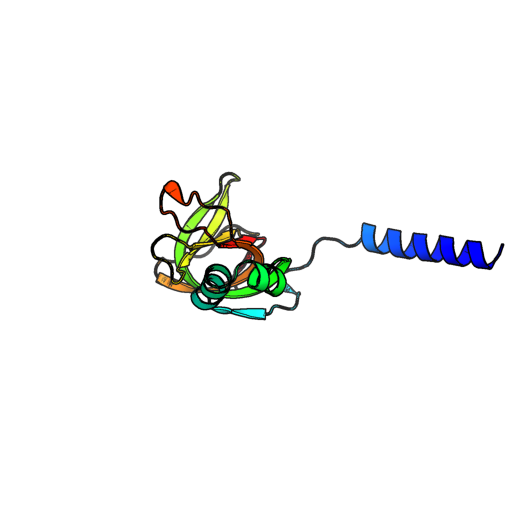 A 1 105 ? -16.363 3.111 5.508 1.00 96.88 105 GLN A CA 1
ATOM 782 C C . GLN A 1 105 ? -15.573 2.211 4.547 1.00 96.88 105 GLN A C 1
ATOM 784 O O . GLN A 1 105 ? -14.356 2.094 4.662 1.00 96.88 105 GLN A O 1
ATOM 789 N N . VAL A 1 106 ? -16.245 1.605 3.566 1.00 97.19 106 VAL A N 1
ATOM 790 C CA . VAL A 1 106 ? -15.573 0.931 2.444 1.00 97.19 106 VAL A CA 1
ATOM 791 C C . VAL A 1 106 ? -15.278 1.955 1.352 1.00 97.19 106 VAL A C 1
ATOM 793 O O . VAL A 1 106 ? -16.179 2.677 0.922 1.00 97.19 106 VAL A O 1
ATOM 796 N N . ILE A 1 107 ? -14.026 2.020 0.904 1.00 97.44 107 ILE A N 1
ATOM 797 C CA . ILE A 1 107 ? -13.573 2.935 -0.150 1.00 97.44 107 ILE A CA 1
ATOM 798 C C . ILE A 1 107 ? -12.767 2.198 -1.219 1.00 97.44 107 ILE A C 1
ATOM 800 O O . ILE A 1 107 ? -12.260 1.100 -0.989 1.00 97.44 107 ILE A O 1
ATOM 804 N N . GLN A 1 108 ? -12.611 2.838 -2.379 1.00 97.69 108 GLN A N 1
ATOM 805 C CA . GLN A 1 108 ? -11.633 2.456 -3.393 1.00 97.69 108 GLN A CA 1
ATOM 806 C C . GLN A 1 108 ? -10.558 3.536 -3.491 1.00 97.69 108 GLN A C 1
ATOM 808 O O . GLN A 1 108 ? -10.857 4.715 -3.680 1.00 97.69 108 GLN A O 1
ATOM 813 N N . ILE A 1 109 ? -9.301 3.122 -3.378 1.00 97.56 109 ILE A N 1
ATOM 814 C CA . ILE A 1 109 ? -8.142 4.009 -3.440 1.00 97.56 109 ILE A CA 1
ATOM 815 C C . ILE A 1 109 ? -7.188 3.538 -4.528 1.00 97.56 109 ILE A C 1
ATOM 817 O O . ILE A 1 109 ? -6.878 2.354 -4.632 1.00 97.56 109 ILE A O 1
ATOM 821 N N . LYS A 1 110 ? -6.736 4.459 -5.376 1.00 98.38 110 LYS A N 1
ATOM 822 C CA . LYS A 1 110 ? -5.793 4.166 -6.454 1.00 98.38 110 LYS A CA 1
ATOM 823 C C . LYS A 1 110 ? -4.418 4.706 -6.102 1.00 98.38 110 LYS A C 1
ATOM 825 O O . LYS A 1 110 ? -4.314 5.892 -5.820 1.00 98.38 110 LYS A O 1
ATOM 830 N N . GLY A 1 111 ? -3.373 3.888 -6.172 1.00 98.12 111 GLY A N 1
ATOM 831 C CA . GLY A 1 111 ? -2.012 4.294 -5.802 1.00 98.12 111 GLY A CA 1
ATOM 832 C C . GLY A 1 111 ? -0.934 3.361 -6.344 1.00 98.12 111 GLY A C 1
ATOM 833 O O . GLY A 1 111 ? -1.243 2.336 -6.954 1.00 98.12 111 GLY A O 1
ATOM 834 N N . ILE A 1 112 ? 0.332 3.730 -6.150 1.00 98.38 112 ILE A N 1
ATOM 835 C CA . ILE A 1 112 ? 1.495 2.895 -6.477 1.00 98.38 112 ILE A CA 1
ATOM 836 C C . ILE A 1 112 ? 1.801 2.013 -5.270 1.00 98.38 112 ILE A C 1
ATOM 838 O O . ILE A 1 112 ? 1.999 2.534 -4.180 1.00 98.38 112 ILE A O 1
ATOM 842 N N . CYS A 1 113 ? 1.869 0.696 -5.445 1.00 98.38 113 CYS A N 1
ATOM 843 C CA . CYS A 1 113 ? 2.286 -0.205 -4.371 1.00 98.38 113 CYS A CA 1
ATOM 844 C C . CYS A 1 113 ? 3.801 -0.147 -4.190 1.00 98.38 113 CYS A C 1
ATOM 846 O O . CYS A 1 113 ? 4.542 -0.540 -5.088 1.00 98.38 113 CYS A O 1
ATOM 848 N N . SER A 1 114 ? 4.259 0.328 -3.034 1.00 97.00 114 SER A N 1
ATOM 849 C CA . SER A 1 114 ? 5.682 0.321 -2.673 1.00 97.00 114 SER A CA 1
ATOM 850 C C . SER A 1 114 ? 6.103 -1.057 -2.147 1.00 97.00 114 SER A C 1
ATOM 852 O O . SER A 1 114 ? 7.210 -1.521 -2.428 1.00 97.00 114 SER A O 1
ATOM 854 N N . GLY A 1 115 ? 5.174 -1.768 -1.503 1.00 96.25 115 GLY A N 1
ATOM 855 C CA . GLY A 1 115 ? 5.370 -3.119 -0.978 1.00 96.25 115 GLY A CA 1
ATOM 856 C C . GLY A 1 115 ? 5.227 -3.174 0.538 1.00 96.25 115 GLY A C 1
ATOM 857 O O . GLY A 1 115 ? 4.675 -2.257 1.153 1.00 96.25 115 GLY A O 1
ATOM 858 N N . LEU A 1 116 ? 5.678 -4.285 1.118 1.00 94.44 116 LEU A N 1
ATOM 859 C CA . LEU A 1 116 ? 5.617 -4.533 2.556 1.00 94.44 116 LEU A CA 1
ATOM 860 C C . LEU A 1 116 ? 6.742 -3.772 3.263 1.00 94.44 116 LEU A C 1
ATOM 862 O O . LEU A 1 116 ? 7.888 -3.787 2.808 1.00 94.44 116 LEU A O 1
ATOM 866 N N . GLY A 1 117 ? 6.406 -3.092 4.354 1.00 91.88 117 GLY A N 1
ATOM 867 C CA . GLY A 1 117 ? 7.380 -2.467 5.234 1.00 91.88 117 GLY A CA 1
ATOM 868 C C . GLY A 1 117 ? 8.167 -3.490 6.042 1.00 91.88 117 GLY A C 1
ATOM 869 O O . GLY A 1 117 ? 7.922 -4.696 5.989 1.00 91.88 117 GLY A O 1
ATOM 870 N N . GLN A 1 118 ? 9.117 -2.986 6.821 1.00 86.38 118 GLN A N 1
ATOM 871 C CA . GLN A 1 118 ? 9.796 -3.787 7.831 1.00 86.38 118 GLN A CA 1
ATOM 872 C C . GLN A 1 118 ? 9.021 -3.701 9.143 1.00 86.38 118 GLN A C 1
ATOM 874 O O . GLN A 1 118 ? 8.577 -2.621 9.530 1.00 86.38 118 GLN A O 1
ATOM 879 N N . ALA A 1 119 ? 8.891 -4.833 9.824 1.00 81.75 119 ALA A N 1
ATOM 880 C CA . ALA A 1 119 ? 8.453 -4.893 11.207 1.00 81.75 119 ALA A CA 1
ATOM 881 C C . ALA A 1 119 ? 9.522 -5.588 12.040 1.00 81.75 119 ALA A C 1
ATOM 883 O O . ALA A 1 119 ? 10.247 -6.453 11.542 1.00 81.75 119 ALA A O 1
ATOM 884 N N . ASP A 1 120 ? 9.602 -5.193 13.304 1.00 80.12 120 ASP A N 1
ATOM 885 C CA . ASP A 1 120 ? 10.422 -5.880 14.284 1.00 80.12 120 ASP A CA 1
ATOM 886 C C . ASP A 1 120 ? 9.663 -7.118 14.776 1.00 80.12 120 ASP A C 1
ATOM 888 O O . ASP A 1 120 ? 8.681 -7.019 15.521 1.00 80.12 120 ASP A O 1
ATOM 892 N N . ALA A 1 121 ? 10.096 -8.286 14.301 1.00 76.19 121 ALA A N 1
ATOM 893 C CA . ALA A 1 121 ? 9.484 -9.562 14.643 1.00 76.19 121 ALA A CA 1
ATOM 894 C C . ALA A 1 121 ? 9.609 -9.882 16.142 1.00 76.19 121 ALA A C 1
ATOM 896 O O . ALA A 1 121 ? 8.732 -10.558 16.684 1.00 76.19 121 ALA A O 1
ATOM 897 N N . ASP A 1 122 ? 10.631 -9.355 16.824 1.00 84.69 122 ASP A N 1
ATOM 898 C CA . ASP A 1 122 ? 10.857 -9.598 18.252 1.00 84.69 122 ASP A CA 1
ATOM 899 C C . ASP A 1 122 ? 9.804 -8.888 19.119 1.00 84.69 122 ASP A C 1
ATOM 901 O O . ASP A 1 122 ? 9.525 -9.304 20.245 1.00 84.69 122 ASP A O 1
ATOM 905 N N . LEU A 1 123 ? 9.162 -7.850 18.573 1.00 85.44 123 LEU A N 1
ATOM 906 C CA . LEU A 1 123 ? 8.049 -7.135 19.199 1.00 85.44 123 LEU A CA 1
ATOM 907 C C . LEU A 1 123 ? 6.673 -7.707 18.822 1.00 85.44 123 LEU A C 1
ATOM 909 O O . LEU A 1 123 ? 5.653 -7.198 19.288 1.00 85.44 123 LEU A O 1
ATOM 913 N N . GLY A 1 124 ? 6.624 -8.743 17.976 1.00 81.06 124 GLY A N 1
ATOM 914 C CA . GLY A 1 124 ? 5.377 -9.360 17.518 1.00 81.06 124 GLY A CA 1
ATOM 915 C C . GLY A 1 124 ? 4.501 -8.439 16.661 1.00 81.06 124 GLY A C 1
ATOM 916 O O . GLY A 1 124 ? 3.287 -8.634 16.600 1.00 81.06 124 GLY A O 1
ATOM 917 N N . LEU A 1 125 ? 5.091 -7.418 16.032 1.00 84.50 125 LEU A N 1
ATOM 918 C CA . LEU A 1 125 ? 4.369 -6.471 15.186 1.00 84.50 125 LEU A CA 1
ATOM 919 C C . LEU A 1 125 ? 4.240 -7.012 13.761 1.00 84.50 125 LEU A C 1
ATOM 921 O O . LEU A 1 125 ? 5.206 -7.497 13.172 1.00 84.50 125 LEU A O 1
ATOM 925 N N . GLU A 1 126 ? 3.047 -6.896 13.185 1.00 90.12 126 GLU A N 1
ATOM 926 C CA . GLU A 1 126 ? 2.829 -7.203 11.776 1.00 90.12 126 GLU A CA 1
ATOM 927 C C . GLU A 1 126 ? 3.264 -6.003 10.915 1.00 90.12 126 GLU A C 1
ATOM 929 O O . GLU A 1 126 ? 2.931 -4.863 11.242 1.00 90.12 126 GLU A O 1
ATOM 934 N N . PRO A 1 127 ? 3.996 -6.210 9.807 1.00 93.44 127 PRO A N 1
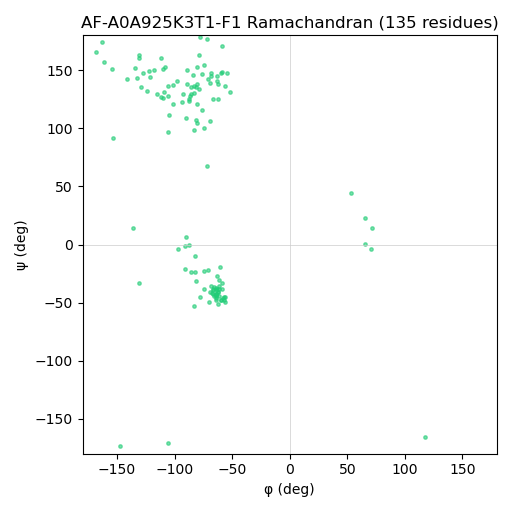ATOM 935 C CA . PRO A 1 127 ? 4.405 -5.107 8.945 1.00 93.44 127 PRO A CA 1
ATOM 936 C C . PRO A 1 127 ? 3.220 -4.535 8.172 1.00 93.44 127 PRO A C 1
ATOM 938 O O . PRO A 1 127 ? 2.381 -5.283 7.671 1.00 93.44 127 PRO A O 1
ATOM 941 N N . ASP A 1 128 ? 3.202 -3.216 8.006 1.00 95.56 128 ASP A N 1
ATOM 942 C CA . ASP A 1 128 ? 2.257 -2.522 7.131 1.00 95.56 128 ASP A CA 1
ATOM 943 C C . ASP A 1 128 ? 2.616 -2.706 5.650 1.00 95.56 128 ASP A C 1
ATOM 945 O O . ASP A 1 128 ? 3.778 -2.879 5.274 1.00 95.56 128 ASP A O 1
ATOM 949 N N . LEU A 1 129 ? 1.611 -2.600 4.781 1.00 97.38 129 LEU A N 1
ATOM 950 C CA . LEU A 1 129 ? 1.797 -2.492 3.335 1.00 97.38 129 LEU A CA 1
ATOM 951 C C . LEU A 1 129 ? 1.637 -1.036 2.894 1.00 97.38 129 LEU A C 1
ATOM 953 O O . LEU A 1 129 ? 0.689 -0.373 3.298 1.00 97.38 129 LEU A O 1
ATOM 957 N N . TYR A 1 130 ? 2.495 -0.545 2.004 1.00 98.06 130 TYR A N 1
ATOM 958 C CA . TYR A 1 130 ? 2.486 0.863 1.608 1.00 98.06 130 TYR A CA 1
ATOM 959 C C . TYR A 1 130 ? 1.977 1.076 0.181 1.00 98.06 130 TYR A C 1
ATOM 961 O O . TYR A 1 130 ? 2.428 0.434 -0.777 1.00 98.06 130 TYR A O 1
ATOM 969 N N . LEU A 1 131 ? 1.047 2.025 0.047 1.00 98.38 131 LEU A N 1
ATOM 970 C CA . LEU A 1 131 ? 0.642 2.641 -1.209 1.00 98.38 131 LEU A CA 1
ATOM 971 C C . LEU A 1 131 ? 0.999 4.129 -1.189 1.00 98.38 131 LEU A C 1
ATOM 973 O O . LEU A 1 131 ? 0.619 4.879 -0.288 1.00 98.38 131 LEU A O 1
ATOM 977 N N . GLU A 1 132 ? 1.672 4.580 -2.236 1.00 97.62 132 GLU A N 1
ATOM 978 C CA . GLU A 1 132 ? 2.084 5.967 -2.405 1.00 97.62 132 GLU A CA 1
ATOM 979 C C . GLU A 1 132 ? 1.335 6.646 -3.544 1.00 97.62 132 GLU A C 1
ATOM 981 O O . GLU A 1 132 ? 0.795 6.002 -4.451 1.00 97.62 132 GLU A O 1
ATOM 986 N N . ARG A 1 133 ? 1.349 7.984 -3.511 1.00 96.69 133 ARG A N 1
ATOM 987 C CA . ARG A 1 133 ? 0.725 8.834 -4.531 1.00 96.69 133 ARG A CA 1
ATOM 988 C C . ARG A 1 133 ? -0.739 8.456 -4.762 1.00 96.69 133 ARG A C 1
ATOM 990 O O . ARG A 1 133 ? -1.207 8.334 -5.896 1.00 96.69 133 ARG A O 1
ATOM 997 N N . CYS A 1 134 ? -1.444 8.236 -3.659 1.00 97.44 134 CYS A N 1
ATOM 998 C CA . CYS A 1 134 ? -2.803 7.747 -3.681 1.00 97.44 134 CYS A CA 1
ATOM 999 C C . CYS A 1 134 ? -3.804 8.841 -4.060 1.00 97.44 134 CYS A C 1
ATOM 1001 O O . CYS A 1 134 ? -3.663 10.010 -3.694 1.00 97.44 134 CYS A O 1
ATOM 1003 N N . ILE A 1 135 ? -4.859 8.432 -4.755 1.00 96.06 135 ILE A N 1
ATOM 1004 C CA . ILE A 1 135 ? -6.038 9.237 -5.057 1.00 96.06 135 ILE A CA 1
ATOM 1005 C C . ILE A 1 135 ? -7.293 8.420 -4.749 1.00 96.06 135 ILE A C 1
ATOM 1007 O O . ILE A 1 135 ? -7.340 7.213 -4.999 1.00 96.06 135 ILE A O 1
ATOM 1011 N N . LEU A 1 136 ? -8.324 9.080 -4.231 1.00 94.06 136 LEU A N 1
ATOM 1012 C CA . LEU A 1 136 ? -9.647 8.473 -4.079 1.00 94.06 136 LEU A CA 1
ATOM 1013 C C . LEU A 1 136 ? -10.270 8.237 -5.466 1.00 94.06 136 LEU A C 1
ATOM 1015 O O . LEU A 1 136 ? -9.998 8.996 -6.404 1.00 94.06 136 LEU A O 1
ATOM 1019 N N . GLN A 1 137 ? -11.025 7.146 -5.615 1.00 87.25 137 GLN A N 1
ATOM 1020 C CA . GLN A 1 137 ? -11.789 6.825 -6.829 1.00 87.25 137 GLN A CA 1
ATOM 1021 C C . GLN A 1 137 ? -13.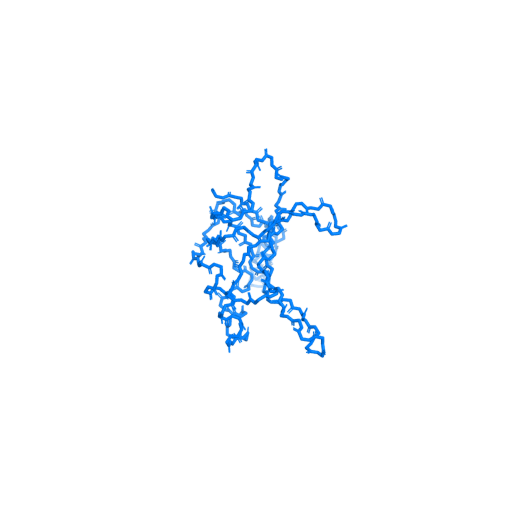240 7.281 -6.724 1.00 87.25 137 GLN A C 1
ATOM 1023 O O . GLN A 1 137 ? -13.794 7.221 -5.605 1.00 87.25 137 GLN A O 1
#

Solvent-accessible surface area (backbone atoms only — not comparable to full-atom values): 7505 Å² total; per-residue (Å²): 109,72,69,58,52,53,52,52,51,50,51,50,52,52,51,51,51,60,71,69,57,69,82,82,57,68,90,80,50,80,59,52,76,46,45,33,37,60,55,47,49,40,38,75,76,38,46,69,61,31,40,74,73,39,38,79,35,44,31,34,36,37,32,36,28,59,46,76,52,62,49,98,84,68,41,33,27,40,29,24,42,38,77,56,94,77,25,32,38,41,32,34,36,72,57,72,80,87,64,90,81,49,65,71,38,76,48,46,38,33,22,33,26,73,32,74,52,86,50,58,65,93,76,71,47,54,46,36,33,37,26,40,65,19,42,80,111

Foldseek 3Di:
DVVVVVVVVVVVVVVVVVVPDDDDDQVPDDAAEDEQQRLLVVCVVPVPVSCVVAAQGKYWYKFFWQDWDADPVRFIWTWGDYPDPAETATAGEPDDDPDDDDGRDIFIKIFGWNGWDDDDVVVVHDTYTYGYHIDTD

Secondary structure (DSSP, 8-state):
-HHHHHHHHHHHHHHHHHHT-PPP-TTTS--EEEEHHHHHHHHHH-HHHHHHHHTT-EEEEEEEEEEEEE-TTS-EEEEEE-SSSS-EEEEEESS---S---TT-EEEEEEEEEEE----GGGTPPPPEEEEEEEE-

Radius of gyration: 18.94 Å; Cα contacts (8 Å, |Δi|>4): 263; chains: 1; bounding box: 48×33×60 Å

Nearest PDB structures (foldseek):
  8tc7-assembly2_C  TM=5.945E-01  e=8.132E-04  Homo sapiens
  5xix-assembly2_C  TM=5.838E-01  e=4.481E-03  Homo sapiens
  8txr-assembly1_D  TM=5.388E-01  e=2.638E-03  Escherichia coli
  8txr-assembly1_C  TM=4.966E-01  e=3.983E-03  Escherichia coli
  8txr-assembly1_A  TM=4.748E-01  e=4.225E-03  Escherichia coli

Mean predicted aligned error: 5.82 Å

Sequence (137 aa):
MILLIFILTGAACVGYYFYNKGPVNIKKASAKKVEAAALYNSFAADSTTAQKNYSGKILIVSGTVAQTTHNQQGRSVILLKTAGSSSFINCTLEQEITSGIKENQVIQIKGICSGLGQADADLGLEPDLYLERCILQ